Protein AF-A0A7K2NX21-F1 (afdb_monomer_lite)

Radius of gyration: 17.44 Å; chains: 1; bounding box: 47×40×43 Å

Secondary structure (DSSP, 8-state):
-----TT-----HHHHHHT-TT--EES-STTSHHHHHHHTT-HHHHHHHHHHHHHHH-TTTEEEEE--SS-HHHHHHHHHHHHHHHHHTPPEEE----SSSSGGGHHHHHHHHHHHTT--TT-TTS---SSS--S---HHHHHHHTTT-HHHHHHHHHHHHH----TTT-

Structure (mmCIF, N/CA/C/O backbone):
data_AF-A0A7K2NX21-F1
#
_entry.id   AF-A0A7K2NX21-F1
#
loop_
_atom_site.group_PDB
_atom_site.id
_atom_site.type_symbol
_atom_site.label_atom_id
_atom_site.label_alt_id
_atom_site.label_comp_id
_atom_site.label_asym_id
_atom_site.label_entity_id
_atom_site.label_seq_id
_atom_site.pdbx_PDB_ins_code
_atom_site.Cartn_x
_atom_site.Cartn_y
_atom_site.Cartn_z
_atom_site.occupancy
_atom_site.B_iso_or_equiv
_atom_site.auth_seq_id
_atom_site.auth_comp_id
_atom_site.auth_asym_id
_atom_site.auth_atom_id
_atom_site.pdbx_PDB_model_num
ATOM 1 N N . THR A 1 1 ? 8.015 20.714 2.353 1.00 39.09 1 THR A N 1
ATOM 2 C CA . THR A 1 1 ? 7.989 20.809 0.876 1.00 39.09 1 THR A CA 1
ATOM 3 C C . THR A 1 1 ? 8.693 19.586 0.290 1.00 39.09 1 THR A C 1
ATOM 5 O O . THR A 1 1 ? 9.903 19.581 0.129 1.00 39.09 1 THR A O 1
ATOM 8 N N . GLY A 1 2 ? 7.960 18.478 0.119 1.00 39.00 2 GLY A N 1
ATOM 9 C CA . GLY A 1 2 ? 8.524 17.145 -0.158 1.00 39.00 2 GLY A CA 1
ATOM 10 C C . GLY A 1 2 ? 8.733 16.826 -1.645 1.00 39.00 2 GLY A C 1
ATOM 11 O O . GLY A 1 2 ? 7.961 17.265 -2.495 1.00 39.00 2 GLY A O 1
ATOM 12 N N . GLN A 1 3 ? 9.789 16.052 -1.904 1.00 38.72 3 GLN A N 1
ATOM 13 C CA . GLN A 1 3 ? 10.304 15.515 -3.171 1.00 38.72 3 GLN A CA 1
ATOM 14 C C . GLN A 1 3 ? 9.266 14.769 -4.036 1.00 38.72 3 GLN A C 1
ATOM 16 O O . GLN A 1 3 ? 9.251 13.542 -4.079 1.00 38.72 3 GLN A O 1
ATOM 21 N N . PHE A 1 4 ? 8.457 15.482 -4.812 1.00 46.16 4 PHE A N 1
ATOM 22 C CA . PHE A 1 4 ? 7.780 14.885 -5.964 1.00 46.16 4 PHE A CA 1
ATOM 23 C C . PHE A 1 4 ? 8.079 15.732 -7.203 1.00 46.16 4 PHE A C 1
ATOM 25 O O . PHE A 1 4 ? 8.041 16.962 -7.101 1.00 46.16 4 PHE A O 1
ATOM 32 N N . PRO A 1 5 ? 8.425 15.121 -8.354 1.00 49.28 5 PRO A N 1
ATOM 33 C CA . PRO A 1 5 ? 8.699 15.873 -9.572 1.00 49.28 5 PRO A CA 1
ATOM 34 C C . PRO A 1 5 ? 7.482 16.737 -9.926 1.00 49.28 5 PRO A C 1
ATOM 36 O O . PRO A 1 5 ? 6.337 16.303 -9.775 1.00 49.28 5 PRO A O 1
ATOM 39 N N . ALA A 1 6 ? 7.740 17.979 -10.341 1.00 54.22 6 ALA A N 1
ATOM 40 C CA . ALA A 1 6 ? 6.709 18.942 -10.708 1.00 54.22 6 ALA A CA 1
ATOM 41 C C . ALA A 1 6 ? 5.705 18.329 -11.706 1.00 54.22 6 ALA A C 1
ATOM 43 O O . ALA A 1 6 ? 6.109 17.649 -12.647 1.00 54.22 6 ALA A O 1
ATOM 44 N N . GLY A 1 7 ? 4.406 18.573 -11.495 1.00 75.31 7 GLY A N 1
ATOM 45 C CA . GLY A 1 7 ? 3.348 18.212 -12.448 1.00 75.31 7 GLY A CA 1
ATOM 46 C C . GLY A 1 7 ? 2.466 17.008 -12.095 1.00 75.31 7 GLY A C 1
ATOM 47 O O . GLY A 1 7 ? 1.553 16.715 -12.859 1.00 75.31 7 GLY A O 1
ATOM 48 N N . LYS A 1 8 ? 2.668 16.324 -10.959 1.00 82.00 8 LYS A N 1
ATOM 49 C CA . LYS A 1 8 ? 1.701 15.313 -10.484 1.00 82.00 8 LYS A CA 1
ATOM 50 C C . LYS A 1 8 ? 0.585 15.965 -9.649 1.00 82.00 8 LYS A C 1
ATOM 52 O O . LYS A 1 8 ? 0.917 16.797 -8.798 1.00 82.00 8 LYS A O 1
ATOM 57 N N . PRO A 1 9 ? -0.700 15.608 -9.846 1.00 91.94 9 PRO A N 1
ATOM 58 C CA . PRO A 1 9 ? -1.768 16.020 -8.937 1.00 91.94 9 PRO A CA 1
ATOM 59 C C . PRO A 1 9 ? -1.500 15.448 -7.540 1.00 91.94 9 PRO A C 1
ATOM 61 O O . PRO A 1 9 ? -0.994 14.333 -7.406 1.00 91.94 9 PRO A O 1
ATOM 64 N N . ARG A 1 10 ? -1.775 16.237 -6.499 1.00 92.19 10 ARG A N 1
ATOM 65 C CA . ARG A 1 10 ? -1.487 15.895 -5.098 1.00 92.19 10 ARG A CA 1
ATOM 66 C C . ARG A 1 10 ? -2.663 16.301 -4.223 1.00 92.19 10 ARG A C 1
ATOM 68 O O . ARG A 1 10 ? -3.301 17.309 -4.507 1.00 92.19 10 ARG A O 1
ATOM 75 N N . MET A 1 11 ? -2.866 15.548 -3.151 1.00 95.44 11 MET A N 1
ATOM 76 C CA . MET A 1 11 ? -3.745 15.897 -2.038 1.00 95.44 11 MET A CA 1
ATOM 77 C C . MET A 1 11 ? -2.872 16.114 -0.799 1.00 95.44 11 MET A C 1
ATOM 79 O O . MET A 1 11 ? -1.835 15.456 -0.657 1.00 95.44 11 MET A O 1
ATOM 83 N N . ASP A 1 12 ? -3.253 17.049 0.063 1.00 95.56 12 ASP A N 1
ATOM 84 C CA . ASP A 1 12 ? -2.664 17.213 1.391 1.00 95.56 12 ASP A CA 1
ATOM 85 C C . ASP A 1 12 ? -3.605 16.661 2.471 1.00 95.56 12 ASP A C 1
ATOM 87 O O . ASP A 1 12 ? -4.715 16.218 2.186 1.00 95.56 12 ASP A O 1
ATOM 91 N N . MET A 1 13 ? -3.130 16.621 3.717 1.00 95.62 13 MET A N 1
ATOM 92 C CA . MET A 1 13 ? -3.909 16.053 4.819 1.00 95.62 13 MET A CA 1
ATOM 93 C C . MET A 1 13 ? -5.136 16.894 5.179 1.00 95.62 13 MET A C 1
ATOM 95 O O . MET A 1 13 ? -6.084 16.334 5.714 1.00 95.62 13 MET A O 1
ATOM 99 N N . GLU A 1 14 ? -5.125 18.198 4.891 1.00 97.38 14 GLU A N 1
ATOM 100 C CA . GLU A 1 14 ? -6.267 19.086 5.130 1.00 97.38 14 GLU A CA 1
ATOM 101 C C . GLU A 1 14 ? -7.405 18.728 4.172 1.00 97.38 14 GLU A C 1
ATOM 103 O O . GLU A 1 14 ? -8.486 18.357 4.621 1.00 97.38 14 GLU A O 1
ATOM 108 N N . LEU A 1 15 ? -7.115 18.666 2.869 1.00 97.81 15 LEU A N 1
ATOM 109 C CA . LEU A 1 15 ? -8.080 18.252 1.852 1.00 97.81 15 LEU A CA 1
ATOM 110 C C . LEU A 1 15 ? -8.589 16.819 2.074 1.00 97.81 15 LEU A C 1
ATOM 112 O O . LEU A 1 15 ? -9.763 16.532 1.860 1.00 97.81 15 LEU A O 1
ATOM 116 N N . ILE A 1 16 ? -7.713 15.901 2.499 1.00 98.12 16 ILE A N 1
ATOM 117 C CA . ILE A 1 16 ? -8.122 14.527 2.826 1.00 98.12 16 ILE A CA 1
ATOM 118 C C . ILE A 1 16 ? -9.072 14.526 4.029 1.00 98.12 16 ILE A C 1
ATOM 120 O O . ILE A 1 16 ? -10.073 13.817 3.998 1.00 98.12 16 ILE A O 1
ATOM 124 N N . ALA A 1 17 ? -8.789 15.316 5.069 1.00 98.12 17 ALA A N 1
ATOM 125 C CA . ALA A 1 17 ? -9.637 15.398 6.254 1.00 98.12 17 ALA A CA 1
ATOM 126 C C . ALA A 1 17 ? -11.028 15.974 5.947 1.00 98.12 17 ALA A C 1
ATOM 128 O O . ALA A 1 17 ? -12.017 15.482 6.486 1.00 98.12 17 ALA A O 1
ATOM 129 N N . GLU A 1 18 ? -11.119 16.954 5.044 1.00 98.38 18 GLU A N 1
ATOM 130 C CA . GLU A 1 18 ? -12.392 17.530 4.582 1.00 98.38 18 GLU A CA 1
ATOM 131 C C . GLU A 1 18 ? -13.294 16.516 3.853 1.00 98.38 18 GLU A C 1
ATOM 133 O O . GLU A 1 18 ? -14.512 16.697 3.804 1.00 98.38 18 GLU A O 1
ATOM 138 N N . HIS A 1 19 ? -12.719 15.436 3.312 1.00 97.94 19 HIS A N 1
ATOM 139 C CA . HIS A 1 19 ? -13.409 14.460 2.460 1.00 97.94 19 HIS A CA 1
ATOM 140 C C . HIS A 1 19 ? -13.200 12.997 2.896 1.00 97.94 19 HIS A C 1
ATOM 142 O O . HIS A 1 19 ? -13.272 12.086 2.072 1.00 97.94 19 HIS A O 1
ATOM 148 N N . ALA A 1 20 ? -12.933 12.749 4.182 1.00 98.00 20 ALA A N 1
ATOM 149 C CA . ALA A 1 20 ? -12.627 11.407 4.690 1.00 98.00 20 ALA A CA 1
ATOM 150 C C . ALA A 1 20 ? -13.860 10.501 4.880 1.00 98.00 20 ALA A C 1
ATOM 152 O O . ALA A 1 20 ? -13.716 9.289 5.059 1.00 98.00 20 ALA A O 1
ATOM 153 N N . GLU A 1 21 ? -15.072 11.063 4.863 1.00 96.38 21 GLU A N 1
ATOM 154 C CA . GLU A 1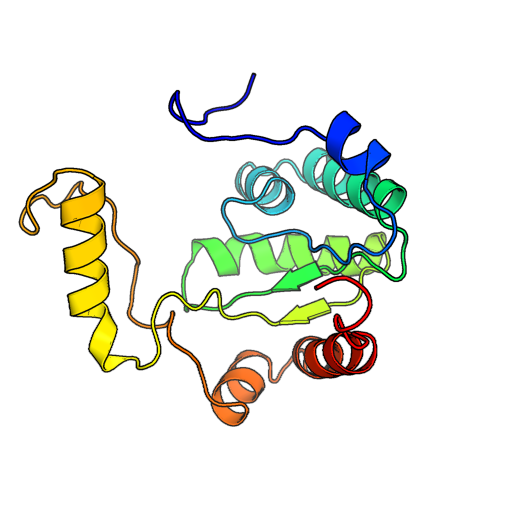 21 ? -16.306 10.303 5.072 1.00 96.38 21 GLU A CA 1
ATOM 155 C C . GLU A 1 21 ? -16.477 9.206 4.008 1.00 96.38 21 GLU A C 1
ATOM 157 O O . GLU A 1 21 ? -16.375 9.450 2.809 1.00 96.38 21 GLU A O 1
ATOM 162 N N . GLY A 1 22 ? -16.724 7.971 4.458 1.00 95.50 22 GLY A N 1
ATOM 163 C CA . GLY A 1 22 ? -16.888 6.809 3.579 1.00 95.50 22 GLY A CA 1
ATOM 164 C C . GLY A 1 22 ? -15.589 6.255 2.977 1.00 95.50 22 GLY A C 1
ATOM 165 O O . GLY A 1 22 ? -15.645 5.281 2.227 1.00 95.50 22 GLY A O 1
ATOM 166 N N . VAL A 1 23 ? -14.421 6.820 3.309 1.00 97.94 23 VAL A N 1
ATOM 167 C CA . VAL A 1 23 ? -13.126 6.390 2.762 1.00 97.94 23 VAL A CA 1
ATOM 168 C C . VAL A 1 23 ? -12.434 5.397 3.697 1.00 97.94 23 VAL A C 1
ATOM 170 O O . VAL A 1 23 ? -12.215 5.672 4.875 1.00 97.94 23 VAL A O 1
ATOM 173 N N . VAL A 1 24 ? -12.031 4.247 3.147 1.00 98.38 24 VAL A N 1
ATOM 174 C CA . VAL A 1 24 ? -11.101 3.306 3.788 1.00 98.38 24 VAL A CA 1
ATOM 175 C C . VAL A 1 24 ? -9.707 3.537 3.214 1.00 98.38 24 VAL A C 1
ATOM 177 O O . VAL A 1 24 ? -9.535 3.600 1.997 1.00 98.38 24 VAL A O 1
ATOM 180 N N . ALA A 1 25 ? -8.708 3.655 4.082 1.00 98.44 25 ALA A N 1
ATOM 181 C CA . ALA A 1 25 ? -7.336 3.964 3.708 1.00 98.44 25 ALA A CA 1
ATOM 182 C C . ALA A 1 25 ? -6.329 3.030 4.388 1.00 98.44 25 ALA A C 1
ATOM 184 O O . ALA A 1 25 ? -6.652 2.252 5.291 1.00 98.44 25 ALA A O 1
ATOM 185 N N . THR A 1 26 ? -5.079 3.113 3.942 1.00 98.44 26 THR A N 1
ATOM 186 C CA . THR A 1 26 ? -3.989 2.278 4.440 1.00 98.44 26 THR A CA 1
ATOM 187 C C . THR A 1 26 ? -2.721 3.086 4.707 1.00 98.44 26 THR A C 1
ATOM 189 O O . THR A 1 26 ? -2.578 4.226 4.263 1.00 98.44 26 THR A O 1
ATOM 192 N N . THR A 1 27 ? -1.745 2.472 5.379 1.00 97.88 27 THR A N 1
ATOM 193 C CA . THR A 1 27 ? -0.397 3.044 5.548 1.00 97.88 27 THR A CA 1
ATOM 194 C C . THR A 1 27 ? 0.404 3.189 4.245 1.00 97.88 27 THR A C 1
ATOM 196 O O . THR A 1 27 ? 1.457 3.839 4.253 1.00 97.88 27 THR A O 1
ATOM 199 N N . GLY A 1 28 ? -0.078 2.612 3.140 1.00 94.81 28 GLY A N 1
ATOM 200 C CA . GLY A 1 28 ? 0.492 2.723 1.802 1.00 94.81 28 GLY A CA 1
ATOM 201 C C . GLY A 1 28 ? 1.659 1.776 1.506 1.00 94.81 28 GLY A C 1
ATOM 202 O O . GLY A 1 28 ? 2.217 1.113 2.386 1.00 94.81 28 GLY A O 1
ATOM 203 N N . CYS A 1 29 ? 2.073 1.795 0.235 1.00 91.75 29 CYS A N 1
ATOM 204 C CA . CYS A 1 29 ? 3.213 1.058 -0.312 1.00 91.75 29 CYS A CA 1
ATOM 205 C C . CYS A 1 29 ? 4.568 1.581 0.210 1.00 91.75 29 CYS A C 1
ATOM 207 O O . CYS A 1 29 ? 4.612 2.572 0.949 1.00 91.75 29 CYS A O 1
ATOM 209 N N . PRO A 1 30 ? 5.713 1.000 -0.204 1.00 89.06 30 PRO A N 1
ATOM 210 C CA . PRO A 1 30 ? 7.025 1.525 0.160 1.00 89.06 30 PRO A CA 1
ATOM 211 C C . PRO A 1 30 ? 7.176 3.026 -0.118 1.00 89.06 30 PRO A C 1
ATOM 213 O O . PRO A 1 30 ? 7.701 3.754 0.720 1.00 89.06 30 PRO A O 1
ATOM 216 N N . SER A 1 31 ? 6.651 3.556 -1.220 1.00 89.00 31 SER A N 1
ATOM 217 C CA . SER A 1 31 ? 6.726 5.001 -1.504 1.00 89.00 31 SER A CA 1
ATOM 218 C C . SER A 1 31 ? 5.802 5.869 -0.627 1.00 89.00 31 SER A C 1
ATOM 220 O O . SER A 1 31 ? 5.874 7.095 -0.699 1.00 89.00 31 SER A O 1
ATOM 222 N N . GLY A 1 32 ? 4.952 5.261 0.206 1.00 92.81 32 GLY A N 1
ATOM 223 C CA . GLY A 1 32 ? 4.050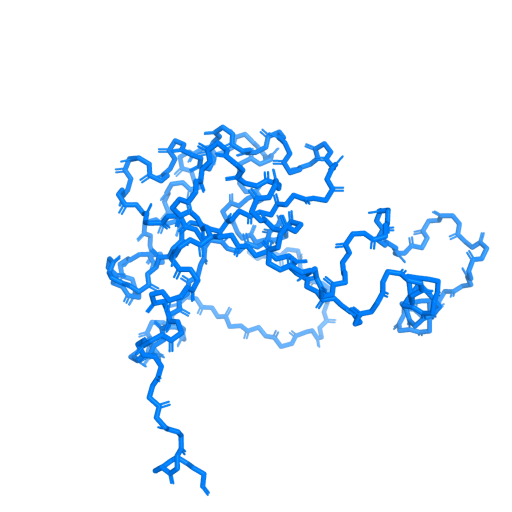 5.933 1.137 1.00 92.81 32 GLY A CA 1
ATOM 224 C C . GLY A 1 32 ? 4.770 6.658 2.276 1.00 92.81 32 GLY A C 1
ATOM 225 O O . GLY A 1 32 ? 5.941 6.405 2.585 1.00 92.81 32 GLY A O 1
ATOM 226 N N . ALA A 1 33 ? 4.057 7.583 2.922 1.00 95.12 33 ALA A N 1
ATOM 227 C CA . ALA A 1 33 ? 4.628 8.462 3.941 1.00 95.12 33 ALA A CA 1
ATOM 228 C C . ALA A 1 33 ? 5.148 7.688 5.167 1.00 95.12 33 ALA A C 1
ATOM 230 O O . ALA A 1 33 ? 6.263 7.953 5.617 1.00 95.12 33 ALA A O 1
ATOM 231 N N . VAL A 1 34 ? 4.392 6.698 5.660 1.00 97.75 34 VAL A N 1
ATOM 232 C CA . VAL A 1 34 ? 4.770 5.879 6.828 1.00 97.75 34 VAL A CA 1
ATOM 233 C C . VAL A 1 34 ? 6.038 5.072 6.539 1.00 97.75 34 VAL A C 1
ATOM 235 O O . VAL A 1 34 ? 7.032 5.196 7.254 1.00 97.75 34 VAL A O 1
ATOM 238 N N . GLN A 1 35 ? 6.050 4.297 5.449 1.00 97.44 35 GLN A N 1
ATOM 239 C CA . GLN A 1 35 ? 7.200 3.458 5.100 1.00 97.44 35 GLN A CA 1
ATOM 240 C C . GLN A 1 35 ? 8.447 4.278 4.743 1.00 97.44 35 GLN A C 1
ATOM 242 O O . GLN A 1 35 ? 9.565 3.866 5.048 1.00 97.44 35 GLN A O 1
ATOM 247 N N . THR A 1 36 ? 8.280 5.463 4.147 1.00 96.44 36 THR A N 1
ATOM 248 C CA . THR A 1 36 ? 9.401 6.382 3.898 1.00 96.44 36 THR A CA 1
ATOM 249 C C . THR A 1 36 ? 10.080 6.807 5.196 1.00 96.44 36 THR A C 1
ATOM 251 O O . THR A 1 36 ? 11.306 6.778 5.269 1.00 96.44 36 THR A O 1
ATOM 254 N N . ARG A 1 37 ? 9.313 7.143 6.240 1.00 97.94 37 ARG A N 1
ATOM 255 C CA . ARG A 1 37 ? 9.874 7.466 7.561 1.00 97.94 37 ARG A CA 1
ATOM 256 C C . ARG A 1 37 ? 10.576 6.268 8.194 1.00 97.94 37 ARG A C 1
ATOM 258 O O . ARG A 1 37 ? 11.698 6.417 8.669 1.00 97.94 37 ARG A O 1
ATOM 265 N N . LEU A 1 38 ? 9.989 5.073 8.106 1.00 97.38 38 LEU A N 1
ATOM 266 C CA . LEU A 1 38 ? 10.634 3.852 8.601 1.00 97.38 38 LEU A CA 1
ATOM 267 C C . LEU A 1 38 ? 11.992 3.599 7.928 1.00 97.38 38 LEU A C 1
ATOM 269 O O . LEU A 1 38 ? 12.974 3.371 8.627 1.00 97.38 38 LEU A O 1
ATOM 273 N N . ARG A 1 39 ? 12.099 3.740 6.598 1.00 95.06 39 ARG A N 1
ATOM 274 C CA . ARG A 1 39 ? 13.386 3.588 5.883 1.00 95.06 39 ARG A CA 1
ATOM 275 C C . ARG A 1 39 ? 14.431 4.637 6.239 1.00 95.06 39 ARG A C 1
ATOM 277 O O . ARG A 1 39 ? 15.623 4.387 6.100 1.00 95.06 39 ARG A O 1
ATOM 284 N N . LEU A 1 40 ? 13.991 5.816 6.664 1.00 96.12 40 LEU A N 1
ATOM 285 C CA . LEU A 1 40 ? 14.871 6.877 7.146 1.00 96.12 40 LEU A CA 1
ATOM 286 C C . LEU A 1 40 ? 15.220 6.716 8.635 1.00 96.12 40 LEU A C 1
ATOM 288 O O . LEU A 1 40 ? 15.857 7.606 9.193 1.00 96.12 40 LEU A O 1
ATOM 292 N N . ASN A 1 41 ? 14.833 5.601 9.271 1.00 96.38 41 ASN A N 1
ATOM 293 C CA . ASN A 1 41 ? 14.988 5.338 10.706 1.00 96.38 41 ASN A CA 1
ATOM 294 C C . ASN A 1 41 ? 14.298 6.388 11.599 1.00 96.38 41 ASN A C 1
ATOM 296 O O . ASN A 1 41 ? 14.746 6.678 12.704 1.00 96.38 41 ASN A O 1
ATOM 300 N N . GLN A 1 42 ? 13.191 6.951 11.113 1.00 98.06 42 GLN A N 1
ATOM 301 C CA . GLN A 1 42 ? 12.386 7.993 11.757 1.00 98.06 42 GLN A CA 1
ATOM 302 C C . GLN A 1 42 ? 11.101 7.378 12.327 1.00 98.06 42 GLN A C 1
ATOM 304 O O . GLN A 1 42 ? 10.004 7.589 11.805 1.00 98.06 42 GLN A O 1
ATOM 309 N N . TYR A 1 43 ? 11.240 6.508 13.334 1.00 98.44 43 TYR A N 1
ATOM 310 C CA . TYR A 1 43 ? 10.108 5.732 13.859 1.00 98.44 43 TYR A CA 1
ATOM 311 C C . TYR A 1 43 ? 9.024 6.621 14.483 1.00 98.44 43 TYR A C 1
ATOM 313 O O . TYR A 1 43 ? 7.838 6.405 14.236 1.00 98.44 43 TYR A O 1
ATOM 321 N N . ASP A 1 44 ? 9.413 7.639 15.250 1.00 98.56 44 ASP A N 1
ATOM 322 C CA . ASP A 1 44 ? 8.453 8.525 15.911 1.00 98.56 44 ASP A CA 1
ATOM 323 C C . ASP A 1 44 ? 7.656 9.338 14.884 1.00 98.56 44 ASP A C 1
ATOM 325 O O . ASP A 1 44 ? 6.440 9.475 15.011 1.00 98.56 44 ASP A O 1
ATOM 329 N N . GLU A 1 45 ? 8.297 9.793 13.806 1.00 98.56 45 GLU A N 1
ATOM 330 C CA . GLU A 1 45 ? 7.628 10.456 12.689 1.00 98.56 45 GLU A CA 1
ATOM 331 C C . GLU A 1 45 ? 6.736 9.489 11.903 1.00 98.56 45 GLU A C 1
ATOM 333 O O . GLU A 1 45 ? 5.643 9.870 11.484 1.00 98.56 45 GLU A O 1
ATOM 338 N N . ALA A 1 46 ? 7.154 8.231 11.717 1.00 98.56 46 ALA A N 1
ATOM 339 C CA . ALA A 1 46 ? 6.306 7.201 11.114 1.00 98.56 46 ALA A CA 1
ATOM 340 C C . ALA A 1 46 ? 5.029 6.985 11.942 1.00 98.56 46 ALA A C 1
ATOM 342 O O . ALA A 1 46 ? 3.929 6.944 11.387 1.00 98.56 46 ALA A O 1
ATOM 343 N N . ARG A 1 47 ? 5.172 6.915 13.272 1.00 98.75 47 ARG A N 1
ATOM 344 C CA . ARG A 1 47 ? 4.062 6.777 14.218 1.00 98.75 47 ARG A CA 1
ATOM 345 C C . ARG A 1 47 ? 3.143 7.992 14.206 1.00 98.75 47 ARG A C 1
ATOM 347 O O . ARG A 1 47 ? 1.930 7.816 14.183 1.00 98.75 47 ARG A O 1
ATOM 354 N N . GLN A 1 48 ? 3.695 9.205 14.190 1.00 98.62 48 GLN A N 1
ATOM 355 C CA . GLN A 1 48 ? 2.907 10.439 14.101 1.00 98.62 48 GLN A CA 1
ATOM 356 C C . GLN A 1 48 ? 2.077 10.484 12.817 1.00 98.62 48 GLN A C 1
ATOM 358 O O . GLN A 1 48 ? 0.883 10.760 12.876 1.00 98.62 48 GLN A O 1
ATOM 363 N N . VAL A 1 49 ? 2.680 10.159 11.669 1.00 98.38 49 VAL A N 1
ATOM 364 C CA . VAL A 1 49 ? 1.970 10.130 10.382 1.00 98.38 49 VAL A CA 1
ATOM 365 C C . VAL A 1 49 ? 0.873 9.065 10.379 1.00 98.38 49 VAL A C 1
ATOM 367 O O . VAL A 1 49 ? -0.247 9.347 9.963 1.00 98.38 49 VAL A O 1
ATOM 370 N N . ALA A 1 50 ? 1.169 7.852 10.857 1.00 98.56 50 ALA A N 1
ATOM 371 C CA . ALA A 1 50 ? 0.179 6.781 10.928 1.00 98.56 50 ALA A CA 1
ATOM 372 C C . ALA A 1 50 ? -0.989 7.135 11.867 1.00 98.56 50 ALA A C 1
ATOM 374 O O . ALA A 1 50 ? -2.139 6.920 11.499 1.00 98.56 50 ALA A O 1
ATOM 375 N N . SER A 1 51 ? -0.704 7.724 13.033 1.00 98.56 51 SER A N 1
ATOM 376 C CA . SER A 1 51 ? -1.729 8.192 13.975 1.00 98.56 51 SER A CA 1
ATOM 377 C C . SER A 1 51 ? -2.595 9.287 13.362 1.00 98.56 51 SER A C 1
ATOM 379 O O . SER A 1 51 ? -3.809 9.205 13.446 1.00 98.56 51 SER A O 1
ATOM 381 N N . ALA A 1 52 ? -1.993 10.272 12.693 1.00 98.50 52 ALA A N 1
ATOM 382 C CA . ALA A 1 52 ? -2.740 11.381 12.110 1.00 98.50 52 ALA A CA 1
ATOM 383 C C . ALA A 1 52 ? -3.702 10.917 11.001 1.00 98.50 52 ALA A C 1
ATOM 385 O O . ALA A 1 52 ? -4.829 11.396 10.929 1.00 98.50 52 ALA A O 1
ATOM 386 N N . TYR A 1 53 ? -3.310 9.945 10.170 1.00 98.62 53 TYR A N 1
ATOM 387 C CA . TYR A 1 53 ? -4.249 9.331 9.224 1.00 98.62 53 TYR A CA 1
ATOM 388 C C . TYR A 1 53 ? -5.314 8.471 9.919 1.00 98.62 53 TYR A C 1
ATOM 390 O O . TYR A 1 53 ? -6.465 8.492 9.492 1.00 98.62 53 TYR A O 1
ATOM 398 N N . GLN A 1 54 ? -4.976 7.758 10.999 1.00 98.56 54 GLN A N 1
ATOM 399 C CA . GLN A 1 54 ? -5.971 7.027 11.791 1.00 98.56 54 GLN A CA 1
ATOM 400 C C . GLN A 1 54 ? -7.005 7.972 12.420 1.00 98.56 54 GLN A C 1
ATOM 402 O O . GLN A 1 54 ? -8.181 7.624 12.466 1.00 98.56 54 GLN A O 1
ATOM 407 N N . ASP A 1 55 ? -6.590 9.157 12.870 1.00 98.50 55 ASP A N 1
ATOM 408 C CA . ASP A 1 55 ? -7.489 10.181 13.409 1.00 98.50 55 ASP A CA 1
ATOM 409 C C . ASP A 1 55 ? -8.421 10.742 12.322 1.00 98.50 55 ASP A C 1
ATOM 411 O O . ASP A 1 55 ? -9.593 10.989 12.593 1.00 98.50 55 ASP A O 1
ATOM 415 N N . ILE A 1 56 ? -7.922 10.893 11.088 1.00 98.56 56 ILE A N 1
ATOM 416 C CA . ILE A 1 56 ? -8.705 11.374 9.939 1.00 98.56 56 ILE A CA 1
ATOM 417 C C . ILE A 1 56 ? -9.735 10.337 9.477 1.00 98.56 56 ILE A C 1
ATOM 419 O O . ILE A 1 56 ? -10.916 10.649 9.355 1.00 98.56 56 ILE A O 1
ATOM 423 N N . PHE A 1 57 ? -9.301 9.107 9.197 1.00 98.50 57 PHE A N 1
ATOM 424 C CA . PHE A 1 57 ? -10.180 8.080 8.629 1.00 98.50 57 PHE A CA 1
ATOM 425 C C . PHE A 1 57 ? -10.999 7.347 9.700 1.00 98.50 57 PHE A C 1
ATOM 427 O O . PHE A 1 57 ? -12.065 6.802 9.415 1.00 98.50 57 PHE A O 1
ATOM 434 N N . GLY A 1 58 ? -10.526 7.340 10.945 1.00 98.12 58 GLY A N 1
ATOM 435 C CA . GLY A 1 58 ? -11.083 6.568 12.048 1.00 98.12 58 GLY A CA 1
ATOM 436 C C . GLY A 1 58 ? -10.464 5.172 12.168 1.00 98.12 58 GLY A C 1
ATOM 437 O O . GLY A 1 58 ? -10.023 4.561 11.193 1.00 98.12 58 GLY A O 1
ATOM 438 N N . LYS A 1 59 ? -10.468 4.633 13.396 1.00 96.69 59 LYS A N 1
ATOM 439 C CA . LYS A 1 59 ? -9.851 3.334 13.735 1.00 96.69 59 LYS A CA 1
ATOM 440 C C . LYS A 1 59 ? -10.366 2.159 12.902 1.00 96.69 59 LYS A C 1
ATOM 442 O O . LYS A 1 59 ? -9.592 1.264 12.587 1.00 96.69 59 LYS A O 1
ATOM 447 N N . GLU A 1 60 ? -11.640 2.189 12.524 1.00 96.25 60 GLU A N 1
ATOM 448 C CA . GLU A 1 60 ? -12.285 1.127 11.744 1.00 96.25 60 GLU A CA 1
ATOM 449 C C . GLU A 1 60 ? -11.985 1.216 10.235 1.00 96.25 60 GLU A C 1
ATOM 451 O O . GLU A 1 60 ? -12.282 0.283 9.491 1.00 96.25 60 GLU A O 1
ATOM 456 N N . ASN A 1 61 ? -11.413 2.326 9.755 1.00 98.44 61 ASN A N 1
ATOM 457 C CA . ASN A 1 61 ? -11.225 2.603 8.324 1.00 98.44 61 ASN A CA 1
ATOM 458 C C . ASN A 1 61 ? -9.754 2.751 7.922 1.00 98.44 61 ASN A C 1
ATOM 460 O O . ASN A 1 61 ? -9.476 3.078 6.770 1.00 98.44 61 ASN A O 1
ATOM 464 N N . TYR A 1 62 ? -8.813 2.532 8.842 1.00 98.69 62 TYR A N 1
ATOM 465 C CA . TYR A 1 62 ? -7.390 2.704 8.573 1.00 98.69 62 TYR A CA 1
ATOM 466 C C . TYR A 1 62 ? -6.593 1.442 8.900 1.00 98.69 62 TYR A C 1
ATOM 468 O O . TYR A 1 62 ? -6.527 1.009 10.051 1.00 98.69 62 TYR A O 1
ATOM 476 N N . PHE A 1 63 ? -5.979 0.858 7.872 1.00 98.81 63 PHE A N 1
ATOM 477 C CA . PHE A 1 63 ? -5.315 -0.444 7.940 1.00 98.81 63 PHE A CA 1
ATOM 478 C C . PHE A 1 63 ? -3.801 -0.318 7.757 1.00 98.81 63 PHE A C 1
ATOM 480 O O . PHE A 1 63 ? -3.305 0.535 7.017 1.00 98.81 63 PHE A O 1
ATOM 487 N N . LEU A 1 64 ? -3.047 -1.214 8.389 1.00 98.62 64 LEU A N 1
ATOM 488 C CA . LEU A 1 64 ? -1.625 -1.352 8.117 1.00 98.62 64 LEU A CA 1
ATOM 489 C C . LEU A 1 64 ? -1.408 -2.259 6.901 1.00 98.62 64 LEU A C 1
ATOM 491 O O . LEU A 1 64 ? -1.642 -3.464 6.963 1.00 98.62 64 LEU A O 1
ATOM 495 N N . GLU A 1 65 ? -0.950 -1.673 5.801 1.00 98.56 65 GLU A N 1
ATOM 496 C CA . GLU A 1 65 ? -0.721 -2.377 4.540 1.00 98.56 65 GLU A CA 1
ATOM 497 C C . GLU A 1 65 ? 0.611 -3.125 4.533 1.00 98.56 65 GLU A C 1
ATOM 499 O O . GLU A 1 65 ? 1.665 -2.571 4.861 1.00 98.56 65 GLU A O 1
ATOM 504 N N . LEU A 1 66 ? 0.553 -4.388 4.118 1.00 97.88 66 LEU A N 1
ATOM 505 C CA . LEU A 1 66 ? 1.692 -5.278 3.960 1.00 97.88 66 LEU A CA 1
ATOM 506 C C . LEU A 1 66 ? 1.756 -5.785 2.518 1.00 97.88 66 LEU A C 1
ATOM 508 O O . LEU A 1 66 ? 0.778 -6.306 1.985 1.00 97.88 66 LEU A O 1
ATOM 512 N N . MET A 1 67 ? 2.945 -5.679 1.929 1.00 96.69 67 MET A N 1
ATOM 513 C CA . MET A 1 67 ? 3.286 -6.208 0.608 1.00 96.69 67 MET A CA 1
ATOM 514 C C . MET A 1 67 ? 4.529 -7.093 0.715 1.00 96.69 67 MET A C 1
ATOM 516 O O . MET A 1 67 ? 5.361 -6.908 1.614 1.00 96.69 67 MET A O 1
ATOM 520 N N . ASP A 1 68 ? 4.657 -8.049 -0.203 1.00 95.69 68 ASP A N 1
ATOM 521 C CA . ASP A 1 68 ? 5.849 -8.885 -0.314 1.00 95.69 68 ASP A CA 1
ATOM 522 C C . ASP A 1 68 ? 6.129 -9.284 -1.765 1.00 95.69 68 ASP A C 1
ATOM 524 O O . ASP A 1 68 ? 5.493 -10.175 -2.329 1.00 95.69 68 ASP A O 1
ATOM 528 N N . HIS A 1 69 ? 7.129 -8.636 -2.350 1.00 95.88 69 HIS A N 1
ATOM 529 C CA . HIS A 1 69 ? 7.678 -8.957 -3.663 1.00 95.88 69 HIS A CA 1
ATOM 530 C C . HIS A 1 69 ? 9.086 -9.564 -3.543 1.00 95.88 69 HIS A C 1
ATOM 532 O O . HIS A 1 69 ? 9.847 -9.593 -4.513 1.00 95.88 69 HIS A O 1
ATOM 538 N N . GLY A 1 70 ? 9.475 -10.028 -2.348 1.00 92.56 70 GLY A N 1
ATOM 539 C CA . GLY A 1 70 ? 10.808 -10.559 -2.077 1.00 92.56 70 GLY A CA 1
ATOM 540 C C . GLY A 1 70 ? 11.911 -9.494 -2.053 1.00 92.56 70 GLY A C 1
ATOM 541 O O . GLY A 1 70 ? 13.096 -9.837 -2.154 1.00 92.56 70 GLY A O 1
ATOM 542 N N . LEU A 1 71 ? 11.565 -8.214 -1.893 1.00 91.19 71 LEU A N 1
ATOM 543 C CA . LEU A 1 71 ? 12.518 -7.105 -1.927 1.00 91.19 71 LEU A CA 1
ATOM 544 C C . LEU A 1 71 ? 13.055 -6.768 -0.531 1.00 91.19 71 LEU A C 1
ATOM 546 O O . LEU A 1 71 ? 12.325 -6.759 0.456 1.00 91.19 71 LEU A O 1
ATOM 550 N N . ALA A 1 72 ? 14.346 -6.429 -0.445 1.00 88.88 72 ALA A N 1
ATOM 551 C CA . ALA A 1 72 ? 14.961 -6.015 0.822 1.00 88.88 72 ALA A CA 1
ATOM 552 C C . ALA A 1 72 ? 14.270 -4.774 1.412 1.00 88.88 72 ALA A C 1
ATOM 554 O O . ALA A 1 72 ? 13.948 -4.759 2.591 1.00 88.88 72 ALA A O 1
ATOM 555 N N . ILE A 1 73 ? 13.918 -3.805 0.559 1.00 87.38 73 ILE A N 1
ATOM 556 C CA . ILE A 1 73 ? 13.246 -2.561 0.960 1.00 87.38 73 ILE A CA 1
ATOM 557 C C . ILE A 1 73 ? 11.915 -2.785 1.702 1.00 87.38 73 ILE A C 1
ATOM 559 O O . ILE A 1 73 ? 11.520 -1.942 2.504 1.00 87.38 73 ILE A O 1
ATOM 563 N N . GLU A 1 74 ? 11.233 -3.902 1.440 1.00 86.81 74 GLU A N 1
ATOM 564 C CA . GLU A 1 74 ? 9.979 -4.289 2.098 1.00 86.81 74 GLU A CA 1
ATOM 565 C C . GLU A 1 74 ? 10.245 -5.074 3.385 1.00 86.81 74 GLU A C 1
ATOM 567 O O . GLU A 1 74 ? 9.575 -4.864 4.397 1.00 86.81 74 GLU A O 1
ATOM 572 N N . ARG A 1 75 ? 11.255 -5.955 3.376 1.00 87.50 75 ARG A N 1
ATOM 573 C CA . ARG A 1 75 ? 11.667 -6.713 4.565 1.00 87.50 75 ARG A CA 1
ATOM 574 C C . ARG A 1 75 ? 12.200 -5.802 5.666 1.00 87.50 75 ARG A C 1
ATOM 576 O O . ARG A 1 75 ? 11.808 -5.968 6.818 1.00 87.50 75 ARG A O 1
ATOM 583 N N . ASP A 1 76 ? 13.017 -4.818 5.305 1.00 89.81 76 ASP A N 1
ATOM 584 C CA . ASP A 1 76 ? 13.705 -3.937 6.253 1.00 89.81 76 ASP A CA 1
ATOM 585 C C . ASP A 1 76 ? 12.727 -3.074 7.072 1.00 89.81 76 ASP A C 1
ATOM 587 O O . ASP A 1 76 ? 13.012 -2.716 8.212 1.00 89.81 76 ASP A O 1
ATOM 591 N N . VAL A 1 77 ? 11.546 -2.760 6.527 1.00 94.00 77 VAL A N 1
ATOM 592 C CA . VAL A 1 77 ? 10.516 -1.967 7.225 1.00 94.00 77 VAL A CA 1
ATOM 593 C C . VAL A 1 77 ? 9.445 -2.812 7.915 1.00 94.00 77 VAL A C 1
ATOM 595 O O . VAL A 1 77 ? 8.658 -2.266 8.691 1.00 94.00 77 VAL A O 1
ATOM 598 N N . ARG A 1 78 ? 9.396 -4.129 7.666 1.00 94.88 78 ARG A N 1
ATOM 599 C CA . ARG A 1 78 ? 8.318 -5.010 8.147 1.00 94.88 78 ARG A CA 1
ATOM 600 C C . ARG A 1 78 ? 8.211 -5.025 9.667 1.00 94.88 78 ARG A C 1
ATOM 602 O O . ARG A 1 78 ? 7.108 -4.946 10.198 1.00 94.88 78 ARG A O 1
ATOM 609 N N . GLU A 1 79 ? 9.336 -5.081 10.374 1.00 96.00 79 GLU A N 1
ATOM 610 C CA . GLU A 1 79 ? 9.333 -5.056 11.840 1.00 96.00 79 GLU A CA 1
ATOM 611 C C . GLU A 1 79 ? 8.742 -3.744 12.380 1.00 96.00 79 GLU A C 1
ATOM 613 O O . GLU A 1 79 ? 7.872 -3.766 13.254 1.00 96.00 79 GLU A O 1
ATOM 618 N N . GLY A 1 80 ? 9.157 -2.607 11.811 1.00 97.75 80 GLY A N 1
ATOM 619 C CA . GLY A 1 80 ? 8.641 -1.286 12.169 1.00 97.75 80 GLY A CA 1
ATOM 620 C C . GLY A 1 80 ? 7.145 -1.148 11.887 1.00 97.75 80 GLY A C 1
ATOM 621 O O . GLY A 1 80 ? 6.407 -0.638 12.728 1.00 97.75 80 GLY A O 1
ATOM 622 N N . LEU A 1 81 ? 6.679 -1.672 10.752 1.00 98.19 81 LEU A N 1
ATOM 623 C CA . LEU A 1 81 ? 5.259 -1.730 10.415 1.00 98.19 81 LEU A CA 1
ATOM 624 C C . LEU A 1 81 ? 4.468 -2.570 11.427 1.00 98.19 81 LEU A C 1
ATOM 626 O O . LEU A 1 81 ? 3.500 -2.088 12.005 1.00 98.19 81 LEU A O 1
ATOM 630 N N . LEU A 1 82 ? 4.900 -3.797 11.722 1.00 98.25 82 LEU A N 1
ATOM 631 C CA . LEU A 1 82 ? 4.204 -4.649 12.693 1.00 98.25 82 LEU A CA 1
ATOM 632 C C . LEU A 1 82 ? 4.222 -4.053 14.108 1.00 98.25 82 LEU A C 1
ATOM 634 O O . LEU A 1 82 ? 3.282 -4.251 14.880 1.00 98.25 82 LEU A O 1
ATOM 638 N N . ARG A 1 83 ? 5.268 -3.299 14.459 1.00 98.44 83 ARG A N 1
ATOM 639 C CA . ARG A 1 83 ? 5.315 -2.534 15.707 1.00 98.44 83 ARG A CA 1
ATOM 640 C C . ARG A 1 83 ? 4.266 -1.419 15.726 1.00 98.44 83 ARG A C 1
ATOM 642 O O . ARG A 1 83 ? 3.521 -1.339 16.701 1.00 98.44 83 ARG A O 1
ATOM 649 N N . LEU A 1 84 ? 4.142 -0.638 14.648 1.00 98.56 84 LEU A N 1
ATOM 650 C CA . LEU A 1 84 ? 3.089 0.375 14.502 1.00 98.56 84 LEU A CA 1
ATOM 651 C C . LEU A 1 84 ? 1.690 -0.241 14.583 1.00 98.56 84 LEU A C 1
ATOM 653 O O . LEU A 1 84 ? 0.836 0.304 15.280 1.00 98.56 84 LEU A O 1
ATOM 657 N N . ALA A 1 85 ? 1.467 -1.389 13.933 1.00 98.44 85 ALA A N 1
ATOM 658 C CA . ALA A 1 85 ? 0.188 -2.094 13.993 1.00 98.44 85 ALA A CA 1
ATOM 659 C C . ALA A 1 85 ? -0.216 -2.415 15.434 1.00 98.44 85 ALA A C 1
ATOM 661 O O . ALA A 1 85 ? -1.346 -2.147 15.830 1.00 98.44 85 ALA A O 1
ATOM 662 N N . ARG A 1 86 ? 0.721 -2.921 16.246 1.00 98.44 86 ARG A N 1
ATOM 663 C CA . ARG A 1 86 ? 0.467 -3.213 17.664 1.00 98.44 86 ARG A CA 1
ATOM 664 C C . ARG A 1 86 ? 0.237 -1.948 18.490 1.00 98.44 86 ARG A C 1
ATOM 666 O O . ARG A 1 86 ? -0.721 -1.893 19.253 1.00 98.44 86 ARG A O 1
ATOM 673 N N . GLU A 1 87 ? 1.094 -0.937 18.348 1.00 98.44 87 GLU A N 1
ATOM 674 C CA . GLU A 1 87 ? 1.030 0.287 19.164 1.00 98.44 87 GLU A CA 1
ATOM 675 C C . GLU A 1 87 ? -0.211 1.144 18.869 1.00 98.44 87 GLU A C 1
ATOM 677 O O . GLU A 1 87 ? -0.754 1.765 19.781 1.00 98.44 87 GLU A O 1
ATOM 682 N N . LEU A 1 88 ? -0.664 1.175 17.613 1.00 98.31 88 LEU A N 1
ATOM 683 C CA . LEU A 1 88 ? -1.827 1.953 17.169 1.00 98.31 88 LEU A CA 1
ATOM 684 C C . LEU A 1 88 ? -3.093 1.098 17.001 1.00 98.31 88 LEU A C 1
ATOM 686 O O . LEU A 1 88 ? -4.144 1.620 16.629 1.00 98.31 88 LEU A O 1
ATOM 690 N N . SER A 1 89 ? -3.007 -0.205 17.295 1.00 98.25 89 SER A N 1
ATOM 691 C CA . SER A 1 89 ? -4.092 -1.176 17.089 1.00 98.25 89 SER A CA 1
ATOM 692 C C . SER A 1 89 ? -4.642 -1.151 15.654 1.00 98.25 89 SER A C 1
ATOM 694 O O . SER A 1 89 ? -5.853 -1.178 15.454 1.00 98.25 89 SER A O 1
ATOM 696 N N . LEU A 1 90 ? -3.755 -1.055 14.657 1.00 98.50 90 LEU A N 1
ATOM 697 C CA . LEU A 1 90 ? -4.145 -1.059 13.246 1.00 98.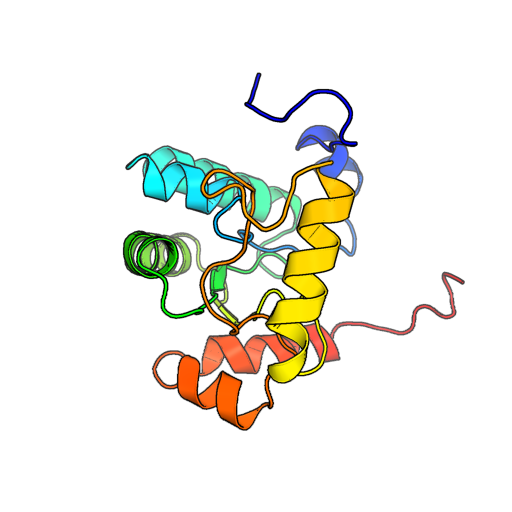50 90 LEU A CA 1
ATOM 698 C C . LEU A 1 90 ? -4.371 -2.500 12.773 1.00 98.50 90 LEU A C 1
ATOM 700 O O . LEU A 1 90 ? -3.455 -3.321 12.901 1.00 98.50 90 LEU A O 1
ATOM 704 N N . PRO A 1 91 ? -5.534 -2.821 12.185 1.00 98.38 91 PRO A N 1
ATOM 705 C CA . PRO A 1 91 ? -5.733 -4.103 11.521 1.00 98.38 91 PRO A CA 1
ATOM 706 C C . PRO A 1 91 ? -4.777 -4.241 10.329 1.00 98.38 91 PRO A C 1
ATOM 708 O O . PRO A 1 91 ? -4.562 -3.292 9.575 1.00 98.38 91 PRO A O 1
ATOM 711 N N . LEU A 1 92 ? -4.193 -5.428 10.151 1.00 98.62 92 LEU A N 1
ATOM 712 C CA . LEU A 1 92 ? -3.302 -5.710 9.022 1.00 98.62 92 LEU A CA 1
ATOM 713 C C . LEU A 1 92 ? -4.098 -5.874 7.726 1.00 98.62 92 LEU A C 1
ATOM 715 O O . LEU A 1 92 ? -5.218 -6.375 7.753 1.00 98.62 92 LEU A O 1
ATOM 719 N N . LEU A 1 93 ? -3.507 -5.535 6.588 1.00 98.75 93 LEU A N 1
ATOM 720 C CA . LEU A 1 93 ? -4.107 -5.749 5.277 1.00 98.75 93 LEU A CA 1
ATOM 721 C C . LEU A 1 93 ? -3.038 -6.165 4.269 1.00 98.75 93 LEU A C 1
ATOM 723 O O . LEU A 1 93 ? -2.083 -5.430 4.035 1.00 98.75 93 LEU A O 1
ATOM 727 N N . ALA A 1 94 ? -3.201 -7.343 3.671 1.00 98.38 94 ALA A N 1
ATOM 728 C CA . ALA A 1 94 ? -2.309 -7.833 2.628 1.00 98.38 94 ALA A CA 1
ATOM 729 C C . ALA A 1 94 ? -2.752 -7.318 1.254 1.00 98.38 94 ALA A C 1
ATOM 731 O O . ALA A 1 94 ? -3.901 -7.515 0.855 1.00 98.38 94 ALA A O 1
ATOM 732 N N . THR A 1 95 ? -1.826 -6.725 0.504 1.00 98.31 95 THR A N 1
ATOM 733 C CA . THR A 1 95 ? -2.033 -6.296 -0.886 1.00 98.31 95 THR A CA 1
ATOM 734 C C . THR A 1 95 ? -0.837 -6.713 -1.750 1.00 98.31 95 THR A C 1
ATOM 736 O O . THR A 1 95 ? 0.208 -7.110 -1.233 1.00 98.31 95 THR A O 1
ATOM 739 N N . ASN A 1 96 ? -0.998 -6.686 -3.078 1.00 97.88 96 ASN A N 1
ATOM 740 C CA . ASN A 1 96 ? 0.053 -7.094 -4.027 1.00 97.88 96 ASN A CA 1
ATOM 741 C C . ASN A 1 96 ? 0.434 -6.004 -5.041 1.00 97.88 96 ASN A C 1
ATOM 743 O O . ASN A 1 96 ? 1.134 -6.298 -6.000 1.00 97.88 96 ASN A O 1
ATOM 747 N N . ASP A 1 97 ? -0.093 -4.784 -4.885 1.00 97.06 97 ASP A N 1
ATOM 748 C CA . ASP A 1 97 ? 0.201 -3.640 -5.764 1.00 97.06 97 ASP A CA 1
ATOM 749 C C . ASP A 1 97 ? 0.237 -4.013 -7.265 1.00 97.06 97 ASP A C 1
ATOM 751 O O . ASP A 1 97 ? 1.218 -3.790 -7.978 1.00 97.06 97 ASP A O 1
ATOM 755 N N . ALA A 1 98 ? -0.808 -4.704 -7.737 1.00 97.50 98 ALA A N 1
ATOM 756 C CA . ALA A 1 98 ? -0.805 -5.315 -9.062 1.00 97.50 98 ALA A CA 1
ATOM 757 C C . ALA A 1 98 ? -0.794 -4.250 -10.173 1.00 97.50 98 ALA A C 1
ATOM 759 O O . ALA A 1 98 ? -1.635 -3.356 -10.205 1.00 97.50 98 ALA A O 1
ATOM 760 N N . HIS A 1 99 ? 0.135 -4.390 -11.119 1.00 97.88 99 HIS A N 1
ATOM 761 C CA . HIS A 1 99 ? 0.308 -3.510 -12.282 1.00 97.88 99 HIS A CA 1
ATOM 762 C C . HIS A 1 99 ? 0.021 -4.225 -13.616 1.00 97.88 99 HIS A C 1
ATOM 764 O O . HIS A 1 99 ? -0.011 -3.600 -14.677 1.00 97.88 99 HIS A O 1
ATOM 770 N N . TYR A 1 100 ? -0.167 -5.544 -13.577 1.00 98.25 100 TYR A N 1
ATOM 771 C CA . TYR A 1 100 ? -0.511 -6.389 -14.719 1.00 98.25 100 TYR A CA 1
ATOM 772 C C . TYR A 1 100 ? -1.321 -7.611 -14.255 1.00 98.25 100 TYR A C 1
ATOM 774 O O . TYR A 1 100 ? -1.464 -7.857 -13.060 1.00 98.25 100 TYR A O 1
ATOM 782 N N . ILE A 1 101 ? -1.910 -8.367 -15.185 1.00 98.19 101 ILE A N 1
ATOM 783 C CA . ILE A 1 101 ? -2.824 -9.473 -14.848 1.00 98.19 101 ILE A CA 1
ATOM 784 C C . ILE A 1 101 ? -2.042 -10.763 -14.597 1.00 98.19 101 ILE A C 1
ATOM 786 O O . ILE A 1 101 ? -2.249 -11.424 -13.583 1.00 98.19 101 ILE A O 1
ATOM 790 N N . HIS A 1 102 ? -1.130 -11.113 -15.503 1.00 98.25 102 HIS A N 1
ATOM 791 C CA . HIS A 1 102 ? -0.352 -12.352 -15.454 1.00 98.25 102 HIS A CA 1
ATOM 792 C C . HIS A 1 102 ? 1.136 -12.068 -15.295 1.00 98.25 102 HIS A C 1
ATOM 794 O O . HIS A 1 102 ? 1.649 -11.115 -15.877 1.00 98.25 102 HIS A O 1
ATOM 800 N N . GLU A 1 103 ? 1.853 -12.945 -14.592 1.00 98.00 103 GLU A N 1
ATOM 801 C CA . GLU A 1 103 ? 3.298 -12.807 -14.371 1.00 98.00 103 GLU A CA 1
ATOM 802 C C . GLU A 1 103 ? 4.094 -12.646 -15.682 1.00 98.00 103 GLU A C 1
ATOM 804 O O . GLU A 1 103 ? 5.017 -11.835 -15.769 1.00 98.00 103 GLU A O 1
ATOM 809 N N . SER A 1 104 ? 3.682 -13.337 -16.750 1.00 98.12 104 SER A N 1
ATOM 810 C CA . SER A 1 104 ? 4.313 -13.263 -18.076 1.00 98.12 104 SER A CA 1
ATOM 811 C C . SER A 1 104 ? 4.265 -11.872 -18.723 1.00 98.12 104 SER A C 1
ATOM 813 O O . SER A 1 104 ? 4.946 -11.636 -19.720 1.00 98.12 104 SER A O 1
ATOM 815 N N . GLN A 1 105 ? 3.461 -10.945 -18.194 1.00 98.44 105 GLN A N 1
ATOM 816 C CA . GLN A 1 105 ? 3.327 -9.577 -18.698 1.00 98.44 105 GLN A CA 1
ATOM 817 C C . GLN A 1 105 ? 4.352 -8.607 -18.092 1.00 98.44 105 GLN A C 1
ATOM 819 O O . GLN A 1 105 ? 4.372 -7.440 -18.486 1.00 98.44 105 GLN A O 1
ATOM 824 N N . ALA A 1 106 ? 5.234 -9.070 -17.199 1.00 97.75 106 ALA A N 1
ATOM 825 C CA . ALA A 1 106 ? 6.259 -8.232 -16.578 1.00 97.75 106 ALA A CA 1
ATOM 826 C C . ALA A 1 106 ? 7.140 -7.491 -17.608 1.00 97.75 106 ALA A C 1
ATOM 828 O O . ALA A 1 106 ? 7.402 -6.301 -17.442 1.00 97.75 106 ALA A O 1
ATOM 829 N N . ASP A 1 107 ? 7.536 -8.145 -18.711 1.00 97.25 107 ASP A N 1
ATOM 830 C CA . ASP A 1 107 ? 8.328 -7.499 -19.774 1.00 97.25 107 ASP A CA 1
ATOM 831 C C . ASP A 1 107 ? 7.536 -6.420 -20.529 1.00 97.25 107 ASP A C 1
ATOM 833 O O . ASP A 1 107 ? 8.057 -5.347 -20.837 1.00 97.25 107 ASP A O 1
ATOM 837 N N . ALA A 1 108 ? 6.254 -6.678 -20.797 1.00 97.56 108 ALA A N 1
ATOM 838 C CA . ALA A 1 108 ? 5.379 -5.713 -21.454 1.00 97.56 108 ALA A CA 1
ATOM 839 C C . ALA A 1 108 ? 5.164 -4.472 -20.574 1.00 97.56 108 ALA A C 1
ATOM 841 O O . ALA A 1 108 ? 5.232 -3.347 -21.072 1.00 97.56 108 ALA A O 1
ATOM 842 N N . HIS A 1 109 ? 4.976 -4.667 -19.267 1.00 97.88 109 HIS A N 1
ATOM 843 C CA . HIS A 1 109 ? 4.914 -3.578 -18.296 1.00 97.88 109 HIS A CA 1
ATOM 844 C C . HIS A 1 109 ? 6.233 -2.789 -18.236 1.00 97.88 109 HIS A C 1
ATOM 846 O O . HIS A 1 109 ? 6.216 -1.560 -18.252 1.00 97.88 109 HIS A O 1
ATOM 852 N N . ASP A 1 110 ? 7.383 -3.466 -18.257 1.00 96.19 110 ASP A N 1
ATOM 853 C CA . ASP A 1 110 ? 8.694 -2.811 -18.306 1.00 96.19 110 ASP A CA 1
ATOM 854 C C . ASP A 1 110 ? 8.852 -1.911 -19.548 1.00 96.19 110 ASP A C 1
ATOM 856 O O . ASP A 1 110 ? 9.322 -0.772 -19.458 1.00 96.19 110 ASP A O 1
ATOM 860 N N . ASN A 1 111 ? 8.384 -2.381 -20.710 1.00 96.50 111 ASN A N 1
ATOM 861 C CA . ASN A 1 111 ? 8.351 -1.585 -21.941 1.00 96.50 111 ASN A CA 1
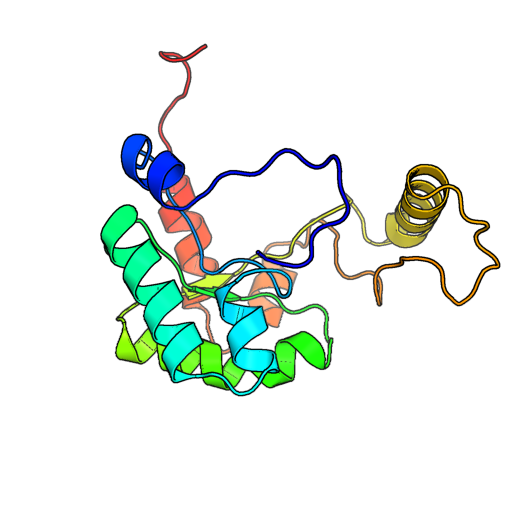ATOM 862 C C . ASN A 1 111 ? 7.422 -0.366 -21.808 1.00 96.50 111 ASN A C 1
ATOM 864 O O . ASN A 1 111 ? 7.778 0.729 -22.249 1.00 96.50 111 ASN A O 1
ATOM 868 N N . LEU A 1 112 ? 6.256 -0.528 -21.177 1.00 97.00 112 LEU A N 1
ATOM 869 C CA . LEU A 1 112 ? 5.318 0.569 -20.932 1.00 97.00 112 LEU A CA 1
ATOM 870 C C . LEU A 1 112 ? 5.937 1.658 -20.042 1.00 97.00 112 LEU A C 1
ATOM 872 O O . LEU A 1 112 ? 5.820 2.843 -20.358 1.00 97.00 112 LEU A O 1
ATOM 876 N N . LEU A 1 113 ? 6.650 1.273 -18.977 1.00 95.62 113 LEU A N 1
ATOM 877 C CA . LEU A 1 113 ? 7.370 2.222 -18.123 1.00 95.62 113 LEU A CA 1
ATOM 878 C C . LEU A 1 113 ? 8.410 3.016 -18.920 1.00 95.62 113 LEU A C 1
ATOM 880 O O . LEU A 1 113 ? 8.481 4.237 -18.779 1.00 95.62 113 LEU A O 1
ATOM 884 N N . CYS A 1 114 ? 9.174 2.347 -19.790 1.00 95.06 114 CYS A N 1
ATOM 885 C CA . 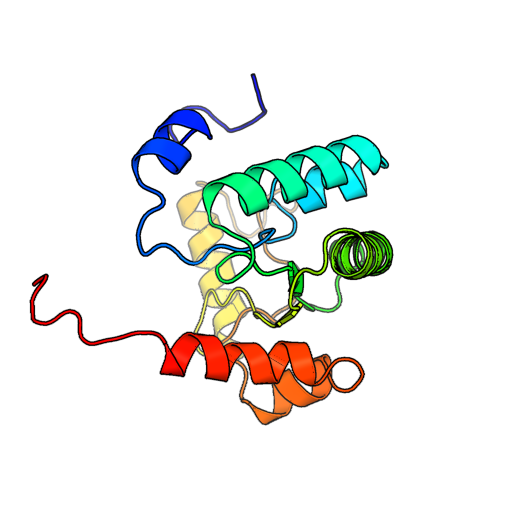CYS A 1 114 ? 10.165 2.988 -20.659 1.00 95.06 114 CYS A CA 1
ATOM 886 C C . CYS A 1 114 ? 9.540 4.085 -21.534 1.00 95.06 114 CYS A C 1
ATOM 888 O O . CYS A 1 114 ? 10.078 5.192 -21.611 1.00 95.06 114 CYS A O 1
ATOM 890 N N . ILE A 1 115 ? 8.381 3.801 -22.138 1.00 94.69 115 ILE A N 1
ATOM 891 C CA . ILE A 1 115 ? 7.621 4.776 -22.933 1.00 94.69 115 ILE A CA 1
ATOM 892 C C . ILE A 1 115 ? 7.181 5.951 -22.051 1.00 94.69 115 ILE A C 1
ATOM 894 O O . ILE A 1 115 ? 7.408 7.104 -22.414 1.00 94.69 115 ILE A O 1
ATOM 898 N N . GLY A 1 116 ? 6.616 5.670 -20.872 1.00 89.44 116 GLY A N 1
ATOM 899 C CA . GLY A 1 116 ? 6.090 6.690 -19.961 1.00 89.44 116 GLY A CA 1
ATOM 900 C C . GLY A 1 116 ? 7.137 7.685 -19.450 1.00 89.44 116 GLY A C 1
ATOM 901 O O . GLY A 1 116 ? 6.821 8.858 -19.263 1.00 89.44 116 GLY A O 1
ATOM 902 N N . VAL A 1 117 ? 8.388 7.251 -19.258 1.00 89.44 117 VAL A N 1
ATOM 903 C CA . VAL A 1 117 ? 9.492 8.134 -18.830 1.00 89.44 117 VAL A CA 1
ATOM 904 C C . VAL A 1 117 ? 10.390 8.607 -19.980 1.00 89.44 117 VAL A C 1
ATOM 906 O O . VAL A 1 117 ? 11.380 9.297 -19.732 1.00 89.44 117 VAL A O 1
ATOM 909 N N . GLY A 1 118 ? 10.085 8.226 -21.226 1.00 91.81 118 GLY A N 1
ATOM 910 C CA . GLY A 1 118 ? 10.889 8.574 -22.400 1.00 91.81 118 GLY A CA 1
ATOM 911 C C . GLY A 1 118 ? 12.323 8.034 -22.342 1.00 91.81 118 GLY A C 1
ATOM 912 O O . GLY A 1 118 ? 13.268 8.745 -22.689 1.00 91.81 118 GLY A O 1
ATOM 913 N N . LYS A 1 119 ? 12.513 6.798 -21.861 1.00 93.25 119 LYS A N 1
ATOM 914 C CA . LYS A 1 119 ? 13.830 6.150 -21.723 1.00 93.25 119 LYS A CA 1
ATOM 915 C C . LYS A 1 119 ? 13.931 4.884 -22.563 1.00 93.25 119 LYS A C 1
ATOM 917 O O . LYS A 1 119 ? 12.963 4.153 -22.727 1.00 93.25 119 LYS A O 1
ATOM 922 N N . ASN A 1 120 ? 15.133 4.596 -23.060 1.00 95.19 120 ASN A N 1
ATOM 923 C CA . ASN A 1 120 ? 15.412 3.350 -23.774 1.00 95.19 120 ASN A CA 1
ATOM 924 C C . ASN A 1 120 ? 15.482 2.171 -22.799 1.00 95.19 120 ASN A C 1
ATOM 926 O O . ASN A 1 120 ? 16.062 2.296 -21.723 1.00 95.19 120 ASN A O 1
ATOM 930 N N . LYS A 1 121 ? 15.000 0.992 -23.211 1.00 94.38 121 LYS A N 1
ATOM 931 C CA . LYS A 1 121 ? 15.061 -0.237 -22.396 1.00 94.38 121 LYS A CA 1
ATOM 932 C C . LYS A 1 121 ? 16.488 -0.639 -21.999 1.00 94.38 121 LYS A C 1
ATOM 934 O O . LYS A 1 121 ? 16.690 -1.225 -20.937 1.00 94.38 121 LYS A O 1
ATOM 939 N N . ALA A 1 122 ? 17.465 -0.294 -22.836 1.00 94.94 122 ALA A N 1
ATOM 940 C CA . ALA A 1 122 ? 18.886 -0.528 -22.594 1.00 94.94 122 ALA A CA 1
ATOM 941 C C . ALA A 1 122 ? 19.524 0.438 -21.571 1.00 94.94 122 ALA A C 1
ATOM 943 O O . ALA A 1 122 ? 20.651 0.197 -21.154 1.00 94.94 122 ALA A O 1
ATOM 944 N N . ASP A 1 123 ? 18.852 1.526 -21.169 1.00 94.00 123 ASP A N 1
ATOM 945 C CA . ASP A 1 123 ? 19.359 2.429 -20.125 1.00 94.00 123 ASP A CA 1
ATOM 946 C C . ASP A 1 123 ? 19.254 1.741 -18.755 1.00 94.00 123 ASP A C 1
ATOM 948 O O . ASP A 1 123 ? 18.161 1.566 -18.222 1.00 94.00 123 ASP A O 1
ATOM 952 N N . GLU A 1 124 ? 20.384 1.356 -18.164 1.00 90.69 124 GLU A N 1
ATOM 953 C CA . GLU A 1 124 ? 20.424 0.677 -16.861 1.00 90.69 124 GLU A CA 1
ATOM 954 C C . GLU A 1 124 ? 19.911 1.541 -15.699 1.00 90.69 124 GLU A C 1
ATOM 956 O O . GLU A 1 124 ? 19.516 1.005 -14.664 1.00 90.69 124 GLU A O 1
ATOM 961 N N . LYS A 1 125 ? 19.894 2.872 -15.859 1.00 90.88 125 LYS A N 1
ATOM 962 C CA . LYS A 1 125 ? 19.429 3.827 -14.839 1.00 90.88 125 LYS A CA 1
ATOM 963 C C . LYS A 1 125 ? 17.951 4.182 -14.988 1.00 90.88 125 LYS A C 1
ATOM 965 O O . LYS A 1 125 ? 17.456 5.049 -14.265 1.00 90.88 125 LYS A O 1
ATOM 970 N N . ARG A 1 126 ? 17.244 3.564 -15.938 1.00 92.50 126 ARG A N 1
ATOM 971 C CA . ARG A 1 126 ? 15.811 3.797 -16.131 1.00 92.50 126 ARG A CA 1
ATOM 972 C C . ARG A 1 126 ? 15.006 3.308 -14.927 1.00 92.50 126 ARG A C 1
ATOM 974 O O . ARG A 1 126 ? 15.390 2.375 -14.224 1.00 92.50 126 ARG A O 1
ATOM 981 N N . PHE A 1 127 ? 13.839 3.910 -14.742 1.00 90.38 127 PHE A N 1
ATOM 982 C CA . PHE A 1 127 ? 12.863 3.409 -13.788 1.00 90.38 127 PHE A CA 1
ATOM 983 C C . PHE A 1 127 ? 12.356 2.028 -14.223 1.00 90.38 127 PHE A C 1
ATOM 985 O O . PHE A 1 127 ? 11.998 1.839 -15.387 1.00 90.38 127 PHE A O 1
ATOM 992 N N . ARG A 1 128 ? 12.352 1.071 -13.291 1.00 91.81 128 ARG A N 1
ATOM 993 C CA . ARG A 1 128 ? 11.857 -0.292 -13.494 1.00 91.81 128 ARG A CA 1
ATOM 994 C C . ARG A 1 128 ? 11.468 -0.923 -12.176 1.00 91.81 128 ARG A C 1
ATOM 996 O O . ARG A 1 128 ? 11.996 -0.542 -11.132 1.00 91.81 128 ARG A O 1
ATOM 1003 N N . PHE A 1 129 ? 10.588 -1.907 -12.245 1.00 92.88 129 PHE A N 1
ATOM 1004 C CA . PHE A 1 129 ? 10.248 -2.724 -11.090 1.00 92.88 129 PHE A CA 1
ATOM 1005 C C . PHE A 1 129 ? 11.284 -3.842 -10.936 1.00 92.88 129 PHE A C 1
ATOM 1007 O O . PHE A 1 129 ? 11.916 -4.263 -11.909 1.00 92.88 129 PHE A O 1
ATOM 1014 N N . SER A 1 130 ? 11.481 -4.297 -9.702 1.00 91.50 130 SER A N 1
ATOM 1015 C CA . SER A 1 130 ? 12.375 -5.412 -9.391 1.00 91.50 130 SER A CA 1
ATOM 1016 C C . SER A 1 130 ? 11.567 -6.708 -9.338 1.00 91.50 130 SER A C 1
ATOM 1018 O O . SER A 1 130 ? 10.640 -6.815 -8.544 1.00 91.50 130 SER A O 1
ATOM 1020 N N . GLY A 1 131 ? 11.929 -7.699 -10.155 1.00 91.44 131 GLY A N 1
ATOM 1021 C CA . GLY A 1 131 ? 11.198 -8.969 -10.243 1.00 91.44 131 GLY A CA 1
ATOM 1022 C C . GLY A 1 131 ? 9.892 -8.881 -11.046 1.00 91.44 131 GLY A C 1
ATOM 1023 O O . GLY A 1 131 ? 9.625 -7.892 -11.726 1.00 91.44 131 GLY A O 1
ATOM 1024 N N . SER A 1 132 ? 9.098 -9.952 -10.988 1.00 95.31 132 SER A N 1
ATOM 1025 C CA . SER A 1 132 ? 7.856 -10.157 -11.756 1.00 95.31 132 SER A CA 1
ATOM 1026 C C . SER A 1 132 ? 6.595 -10.219 -10.881 1.00 95.31 132 SER A C 1
ATOM 1028 O O . SER A 1 132 ? 5.516 -10.518 -11.379 1.00 95.31 132 SER A O 1
ATOM 1030 N N . GLY A 1 133 ? 6.702 -9.946 -9.575 1.00 96.94 133 GLY A N 1
ATOM 1031 C CA . GLY A 1 133 ? 5.662 -10.248 -8.581 1.00 96.94 133 GLY A CA 1
ATOM 1032 C C . GLY A 1 133 ? 4.384 -9.398 -8.615 1.00 96.94 133 GLY A C 1
ATOM 1033 O O . GLY A 1 133 ? 3.478 -9.685 -7.839 1.00 96.94 133 GLY A O 1
ATOM 1034 N N . TYR A 1 134 ? 4.275 -8.406 -9.501 1.00 97.88 134 TYR A N 1
ATOM 1035 C CA . TYR A 1 134 ? 3.216 -7.380 -9.500 1.00 97.88 134 TYR A CA 1
ATOM 1036 C C . TYR A 1 134 ? 2.021 -7.750 -10.394 1.00 97.88 134 TYR A C 1
ATOM 1038 O O . TYR A 1 134 ? 1.435 -6.896 -11.063 1.00 97.88 134 TYR A O 1
ATOM 1046 N N . TYR A 1 135 ? 1.687 -9.040 -10.447 1.00 98.44 135 TYR A N 1
ATOM 1047 C CA . TYR A 1 135 ? 0.523 -9.555 -11.167 1.00 98.44 135 TYR A CA 1
ATOM 1048 C C . TYR A 1 135 ? -0.667 -9.785 -10.228 1.00 98.44 135 TYR A C 1
ATOM 1050 O O . TYR A 1 135 ? -0.546 -9.678 -9.005 1.00 98.44 135 TYR A O 1
ATOM 1058 N N . LEU A 1 136 ? -1.827 -10.143 -10.778 1.00 98.50 136 LEU A N 1
ATOM 1059 C CA . LEU A 1 136 ? -2.958 -10.580 -9.969 1.00 98.50 136 LEU A CA 1
ATOM 1060 C C . LEU A 1 136 ? -2.718 -12.014 -9.472 1.00 98.50 136 LEU A C 1
ATOM 1062 O O . LEU A 1 136 ? -3.064 -12.989 -10.140 1.00 98.50 136 LEU A O 1
ATOM 1066 N N . LYS A 1 137 ? -2.090 -12.135 -8.300 1.00 98.56 137 LYS A N 1
ATOM 1067 C CA . LYS A 1 137 ? -1.860 -13.419 -7.632 1.00 98.56 137 LYS A CA 1
ATOM 1068 C C . LYS A 1 137 ? -3.174 -14.113 -7.289 1.00 98.56 137 LYS A C 1
ATOM 1070 O O . LYS A 1 137 ? -4.161 -13.488 -6.903 1.00 98.56 137 LYS A O 1
ATOM 1075 N N . THR A 1 138 ? -3.162 -15.434 -7.376 1.00 98.62 138 THR A N 1
ATOM 1076 C CA . THR A 1 138 ? -4.236 -16.280 -6.863 1.00 98.62 138 THR A CA 1
ATOM 1077 C C . THR A 1 138 ? -4.343 -16.155 -5.342 1.00 98.62 138 THR A C 1
ATOM 1079 O O . THR A 1 138 ? -3.373 -15.849 -4.641 1.00 98.62 138 THR A O 1
ATOM 1082 N N . ALA A 1 139 ? -5.520 -16.472 -4.797 1.00 98.44 139 ALA A N 1
ATOM 1083 C CA . ALA A 1 139 ? -5.723 -16.500 -3.349 1.00 98.44 139 ALA A CA 1
ATOM 1084 C C . ALA A 1 139 ? -4.748 -17.456 -2.635 1.00 98.44 139 ALA A C 1
ATOM 1086 O O . ALA A 1 139 ? -4.305 -17.164 -1.527 1.00 98.44 139 ALA A O 1
ATOM 1087 N N . ALA A 1 140 ? -4.394 -18.580 -3.268 1.00 98.62 140 ALA A N 1
ATOM 1088 C CA . ALA A 1 140 ? -3.442 -19.542 -2.718 1.00 98.62 140 ALA A CA 1
ATOM 1089 C C . ALA A 1 140 ? -2.024 -18.957 -2.626 1.00 98.62 140 ALA A C 1
ATOM 1091 O O . ALA A 1 140 ? -1.381 -19.094 -1.589 1.00 98.62 140 ALA A O 1
ATOM 1092 N N . GLU A 1 141 ? -1.561 -18.256 -3.666 1.00 98.44 141 GLU A N 1
ATOM 1093 C CA . GLU A 1 141 ? -0.262 -17.571 -3.650 1.00 98.44 141 GLU A CA 1
ATOM 1094 C C . GLU A 1 141 ? -0.217 -16.482 -2.572 1.00 98.44 141 GLU A C 1
ATOM 1096 O O . GLU A 1 141 ? 0.734 -16.436 -1.796 1.00 98.44 141 GLU A O 1
ATOM 1101 N N . MET A 1 142 ? -1.261 -15.651 -2.465 1.00 98.56 142 MET A N 1
ATOM 1102 C CA . MET A 1 142 ? -1.327 -14.606 -1.433 1.00 98.56 142 MET A CA 1
ATOM 1103 C C . MET A 1 142 ? -1.335 -15.190 -0.018 1.00 98.56 142 MET A C 1
ATOM 1105 O O . MET A 1 142 ? -0.606 -14.716 0.851 1.00 98.56 142 MET A O 1
ATOM 1109 N N . ARG A 1 143 ? -2.110 -16.254 0.222 1.00 98.38 143 ARG A N 1
ATOM 1110 C CA . ARG A 1 143 ? -2.138 -16.925 1.530 1.00 98.38 143 ARG A CA 1
ATOM 1111 C C . ARG A 1 143 ? -0.818 -17.610 1.867 1.00 98.38 143 ARG A C 1
ATOM 1113 O O . ARG A 1 143 ? -0.469 -17.662 3.039 1.00 98.38 143 ARG A O 1
ATOM 1120 N N . ALA A 1 144 ? -0.087 -18.113 0.874 1.00 98.25 144 ALA A N 1
ATOM 1121 C CA . ALA A 1 144 ? 1.247 -18.660 1.089 1.00 98.25 144 ALA A CA 1
ATOM 1122 C C . ALA A 1 144 ? 2.258 -17.564 1.472 1.00 98.25 144 ALA A C 1
ATOM 1124 O O . ALA A 1 144 ? 3.046 -17.771 2.390 1.00 98.25 144 ALA A O 1
ATOM 1125 N N . LEU A 1 145 ? 2.202 -16.390 0.826 1.00 96.75 145 LEU A N 1
ATOM 1126 C CA . LEU A 1 145 ? 3.072 -15.247 1.149 1.00 96.75 145 LEU A CA 1
ATOM 1127 C C . LEU A 1 145 ? 2.861 -14.722 2.576 1.00 96.75 145 LEU A C 1
ATOM 1129 O O . LEU A 1 145 ? 3.820 -14.345 3.243 1.00 96.75 145 LEU A O 1
ATOM 1133 N N . PHE A 1 146 ? 1.616 -14.732 3.057 1.00 97.31 146 PHE A N 1
ATOM 1134 C CA . PHE A 1 146 ? 1.241 -14.235 4.384 1.00 97.31 146 PHE A CA 1
ATOM 1135 C C . PHE A 1 146 ? 0.803 -15.354 5.338 1.00 97.31 146 PHE A C 1
ATOM 1137 O O . PHE A 1 146 ? -0.043 -15.139 6.204 1.00 97.31 146 PHE A O 1
ATOM 1144 N N . ALA A 1 147 ? 1.380 -16.553 5.209 1.00 97.75 147 ALA A N 1
ATOM 1145 C CA . ALA A 1 147 ? 0.998 -17.711 6.023 1.00 97.75 147 ALA A CA 1
ATOM 1146 C C . ALA A 1 147 ? 1.184 -17.484 7.537 1.00 97.75 147 ALA A C 1
ATOM 1148 O O . ALA A 1 147 ? 0.436 -18.039 8.339 1.00 97.75 147 ALA A O 1
ATOM 1149 N N . GLU A 1 148 ? 2.153 -16.648 7.924 1.00 96.88 148 GLU A N 1
ATOM 1150 C CA . GLU A 1 148 ? 2.422 -16.275 9.321 1.00 96.88 148 GLU A CA 1
ATOM 1151 C C . GLU A 1 148 ? 1.491 -15.172 9.851 1.00 96.88 148 GLU A C 1
ATOM 1153 O O . GLU A 1 148 ? 1.420 -14.968 11.060 1.00 96.88 148 GLU A O 1
ATOM 1158 N N . LEU A 1 149 ? 0.784 -14.468 8.959 1.00 97.31 149 LEU A N 1
ATOM 1159 C CA . LEU A 1 149 ? -0.118 -13.349 9.259 1.00 97.31 149 LEU A CA 1
ATOM 1160 C C . LEU A 1 149 ? -1.456 -13.534 8.513 1.00 97.31 149 LEU A C 1
ATOM 1162 O O . LEU A 1 149 ? -1.825 -12.702 7.672 1.00 97.31 149 LEU A O 1
ATOM 1166 N N . PRO A 1 150 ? -2.187 -14.641 8.752 1.00 97.75 150 PRO A N 1
ATOM 1167 C CA . PRO A 1 150 ? -3.391 -14.982 7.992 1.00 97.75 150 PRO A CA 1
ATOM 1168 C C . PRO A 1 150 ? -4.485 -13.906 8.076 1.00 97.75 150 PRO A C 1
ATOM 1170 O O . PRO A 1 150 ? -5.292 -13.769 7.150 1.00 97.75 150 PRO A O 1
ATOM 1173 N N . GLU A 1 151 ? -4.510 -13.123 9.156 1.00 97.81 151 GLU A N 1
ATOM 1174 C CA . GLU A 1 151 ? -5.413 -11.992 9.350 1.00 97.81 151 GLU A CA 1
ATOM 1175 C C . GLU A 1 151 ? -5.251 -10.909 8.279 1.00 97.81 151 GLU A C 1
ATOM 1177 O O . GLU A 1 151 ? -6.250 -10.319 7.873 1.00 97.81 151 GLU A O 1
ATOM 1182 N N . ALA A 1 152 ? -4.040 -10.702 7.748 1.00 98.38 152 ALA A N 1
ATOM 1183 C CA . ALA A 1 152 ? -3.796 -9.701 6.715 1.00 98.38 152 ALA A CA 1
ATOM 1184 C C . ALA A 1 152 ? -4.572 -10.033 5.429 1.00 98.38 152 ALA A C 1
ATOM 1186 O O . ALA A 1 152 ? -5.176 -9.151 4.819 1.00 98.38 152 ALA A O 1
ATOM 1187 N N . CYS A 1 153 ? -4.623 -11.315 5.046 1.00 98.62 153 CYS A N 1
ATOM 1188 C CA . CYS A 1 153 ? -5.460 -11.770 3.935 1.00 98.62 153 CYS A CA 1
ATOM 1189 C C . CYS A 1 153 ? -6.949 -11.778 4.294 1.00 98.62 153 CYS A C 1
ATOM 1191 O O . CYS A 1 153 ? -7.769 -11.414 3.458 1.00 98.62 153 CYS A O 1
ATOM 1193 N N . ASN A 1 154 ? -7.331 -12.191 5.505 1.00 98.50 154 ASN A N 1
ATOM 1194 C CA . ASN A 1 154 ? -8.747 -12.245 5.890 1.00 98.50 154 ASN A CA 1
ATOM 1195 C C . ASN A 1 154 ? -9.392 -10.848 5.912 1.00 98.50 154 ASN A C 1
ATOM 1197 O O . ASN A 1 154 ? -10.529 -10.698 5.472 1.00 98.50 154 ASN A O 1
ATOM 1201 N N . ASN A 1 155 ? -8.649 -9.817 6.322 1.00 98.69 155 ASN A N 1
ATOM 1202 C CA . ASN A 1 155 ? -9.133 -8.438 6.317 1.00 98.69 155 ASN A CA 1
ATOM 1203 C C . ASN A 1 155 ? -9.415 -7.894 4.904 1.00 98.69 155 ASN A C 1
ATOM 1205 O O . ASN A 1 155 ? -10.218 -6.975 4.767 1.00 98.69 155 ASN A O 1
ATOM 1209 N N . THR A 1 156 ? -8.851 -8.488 3.843 1.00 98.62 156 THR A N 1
ATOM 1210 C CA . THR A 1 156 ? -9.247 -8.148 2.460 1.00 98.62 156 THR A CA 1
ATOM 1211 C C . THR A 1 156 ? -10.716 -8.482 2.189 1.00 98.62 156 THR A C 1
ATOM 1213 O O . THR A 1 156 ? -11.411 -7.706 1.537 1.00 98.62 156 THR A O 1
ATOM 1216 N N . LEU A 1 157 ? -11.211 -9.596 2.742 1.00 98.50 157 LEU A N 1
ATOM 1217 C CA . LEU A 1 157 ? -12.608 -10.013 2.613 1.00 98.50 157 LEU A CA 1
ATOM 1218 C C . LEU A 1 157 ? -13.512 -9.154 3.494 1.00 98.50 157 LEU A C 1
ATOM 1220 O O . LEU A 1 157 ? -14.558 -8.721 3.031 1.00 98.50 157 LEU A O 1
ATOM 1224 N N . LEU A 1 158 ? -13.064 -8.830 4.713 1.00 98.00 158 LEU A N 1
ATOM 1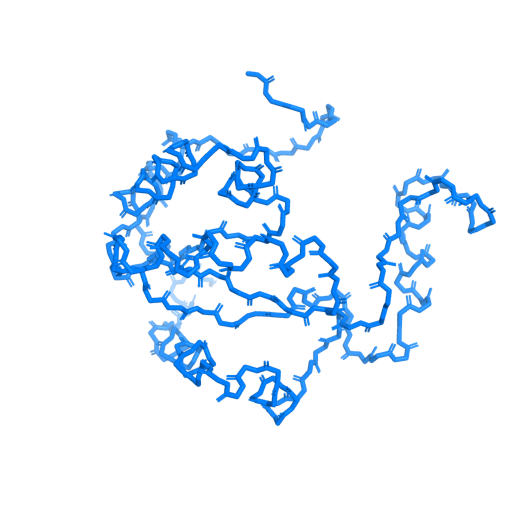225 C CA . LEU A 1 158 ? -13.772 -7.904 5.601 1.00 98.00 158 LEU A CA 1
ATOM 1226 C C . LEU A 1 158 ? -14.034 -6.558 4.915 1.00 98.00 158 LEU A C 1
ATOM 1228 O O . LEU A 1 158 ? -15.142 -6.037 4.981 1.00 98.00 158 LEU A O 1
ATOM 1232 N N . ILE A 1 159 ? -13.021 -5.981 4.261 1.00 98.25 159 ILE A N 1
ATOM 1233 C CA . ILE A 1 159 ? -13.193 -4.725 3.523 1.00 98.25 159 ILE A CA 1
ATOM 1234 C C . ILE A 1 159 ? -14.149 -4.933 2.347 1.00 98.25 159 ILE A C 1
ATOM 1236 O O . ILE A 1 159 ? -15.071 -4.140 2.190 1.00 98.25 159 ILE A O 1
ATOM 1240 N N . ALA A 1 160 ? -13.980 -5.999 1.558 1.00 98.12 160 ALA A N 1
ATOM 1241 C CA . ALA A 1 160 ? -14.851 -6.278 0.416 1.00 98.12 160 ALA A CA 1
ATOM 1242 C C . ALA A 1 160 ? -16.333 -6.426 0.814 1.00 98.12 160 ALA A C 1
ATOM 1244 O O . ALA A 1 160 ? -17.198 -5.903 0.123 1.00 98.12 160 ALA A O 1
ATOM 1245 N N . GLU A 1 161 ? -16.628 -7.075 1.942 1.00 97.88 161 GLU A N 1
ATOM 1246 C CA . GLU A 1 161 ? -17.991 -7.239 2.471 1.00 97.88 161 GLU A CA 1
ATOM 1247 C C . GLU A 1 161 ? -18.608 -5.928 2.978 1.00 97.88 161 GLU A C 1
ATOM 1249 O O . GLU A 1 161 ? -19.830 -5.790 3.010 1.00 97.88 161 GLU A O 1
ATOM 1254 N N . ARG A 1 162 ? -17.778 -4.954 3.373 1.00 96.94 162 ARG A N 1
ATOM 1255 C CA . ARG A 1 162 ? -18.234 -3.625 3.804 1.00 96.94 162 ARG A CA 1
ATOM 1256 C C . ARG A 1 162 ? -18.574 -2.698 2.640 1.00 96.94 162 ARG A C 1
ATOM 1258 O O . ARG A 1 162 ? -19.285 -1.718 2.851 1.00 96.94 162 ARG A O 1
ATOM 1265 N N . VAL A 1 163 ? -18.038 -2.957 1.449 1.00 96.56 163 VAL A N 1
ATOM 1266 C CA . VAL A 1 163 ? -18.282 -2.126 0.267 1.00 96.56 163 VAL A CA 1
ATOM 1267 C C . VAL A 1 163 ? -19.692 -2.402 -0.257 1.00 96.56 163 VAL A C 1
ATOM 1269 O O . VAL A 1 163 ? -20.020 -3.520 -0.645 1.00 96.56 163 VAL A O 1
ATOM 1272 N N . GLY A 1 164 ? -20.534 -1.368 -0.243 1.00 93.81 164 GLY A N 1
ATOM 1273 C CA . GLY A 1 164 ? -21.898 -1.415 -0.769 1.00 93.81 164 GLY A CA 1
ATOM 1274 C C . GLY A 1 164 ? -21.975 -1.193 -2.282 1.00 93.81 164 GLY A C 1
ATOM 1275 O O . GLY A 1 164 ? -20.960 -1.065 -2.966 1.00 93.81 164 GLY A O 1
ATOM 1276 N N . SER A 1 165 ? -23.205 -1.126 -2.804 1.00 94.19 165 SER A N 1
ATOM 1277 C CA . SER A 1 165 ? -23.430 -0.750 -4.203 1.00 94.19 165 SER A CA 1
ATOM 1278 C C . SER A 1 165 ? -23.082 0.721 -4.441 1.00 94.19 165 SER A C 1
ATOM 1280 O O . SER A 1 165 ? -23.328 1.573 -3.588 1.00 94.19 165 SER A O 1
ATOM 1282 N N . TYR A 1 166 ? -22.559 1.011 -5.631 1.00 95.00 166 TYR A N 1
ATOM 1283 C CA . TYR A 1 166 ? -22.354 2.372 -6.121 1.00 95.00 166 TYR A CA 1
ATOM 1284 C C . TYR A 1 166 ? -23.491 2.854 -7.043 1.00 95.00 166 TYR A C 1
ATOM 1286 O O . TYR A 1 166 ? -23.371 3.933 -7.613 1.00 95.00 166 TYR A O 1
ATOM 1294 N N . ASP A 1 167 ? -24.590 2.098 -7.182 1.00 94.56 167 ASP A N 1
ATOM 1295 C CA . ASP A 1 167 ? -25.723 2.443 -8.068 1.00 94.56 167 ASP A CA 1
ATOM 1296 C C . ASP A 1 167 ? -26.404 3.777 -7.706 1.00 94.56 167 ASP A C 1
ATOM 1298 O O . ASP A 1 167 ? -27.046 4.397 -8.542 1.00 94.56 167 ASP A O 1
ATOM 1302 N N . GLU A 1 168 ? -26.301 4.232 -6.454 1.00 86.69 168 GLU A N 1
ATOM 1303 C CA . GLU A 1 168 ? -26.841 5.537 -6.035 1.00 86.69 168 GLU A CA 1
ATOM 1304 C C . GLU A 1 168 ? -25.888 6.705 -6.357 1.00 86.69 168 GLU A C 1
ATOM 1306 O O . GLU A 1 168 ? -26.267 7.870 -6.230 1.00 86.69 168 GLU A O 1
ATOM 1311 N N . VAL A 1 169 ? -24.649 6.400 -6.760 1.00 81.69 169 VAL A N 1
ATOM 1312 C CA . VAL A 1 169 ? -23.585 7.372 -7.062 1.00 81.69 169 VAL A CA 1
ATOM 1313 C C . VAL A 1 169 ? -23.403 7.574 -8.573 1.00 81.69 169 VAL A C 1
ATOM 1315 O O . VAL A 1 169 ? -23.047 8.680 -8.987 1.00 81.69 169 VAL A O 1
ATOM 1318 N N . PHE A 1 170 ? -23.638 6.537 -9.387 1.00 82.31 170 PHE A N 1
ATOM 1319 C CA . PHE A 1 170 ? -23.465 6.537 -10.850 1.00 82.31 170 PHE A CA 1
ATOM 1320 C C . PHE A 1 170 ? -24.782 6.304 -11.589 1.00 82.31 170 PHE A C 1
ATOM 1322 O O . PHE A 1 170 ? -24.969 6.952 -12.646 1.00 82.31 170 PHE A O 1
#

Foldseek 3Di:
DDDDPPDDDDDDLVNCLVPLPPAAEEQDDCVGPLNVCLVVVNLVSSLVVLVSVCVRNPQVRYAYEAEDPPDPSRVSCVVSSVVSCVVVVHFAAYDHQAPEADLVCQVVVLVVQCVVVVHDSPPPPGDHDDHSRRHPDDPVVSCVVCVVPNRNHVVVVVVVVVDDDCVVVD

pLDDT: mean 94.13, std 10.29, range [38.72, 98.81]

Sequence (170 aa):
TGQFPAGKPRMDMELIAEHAEGVVATTGCPSGAVQTRLRLNQYDEARQVASAYQDIFGKENYFLELMDHGLAIERDVREGLLRLARELSLPLLATNDAHYIHESQADAHDNLLCIGVGKNKADEKRFRFSGSGYYLKTAAEMRALFAELPEACNNTLLIAERVGSYDEVF